Protein AF-A0A060WEJ7-F1 (afdb_monomer_lite)

Secondary structure (DSSP, 8-state):
---------------------PPPP-EEEEEE-TEEEEETTTTEEEEES-EEESS---SSS-------S----

pLDDT: mean 82.73, std 20.19, range [37.03, 98.44]

Sequence (73 aa):
MFTCCLGCCGDGGTGHLLLKEMPTVQLDTHHMGTDVVIVKSGRRICGTGCCLANAPLHQNKSYFELKIQSTGK

InterPro domains:
  IPR035766 SPRY domain-containing protein 7 [PTHR20951] (3-72)

Foldseek 3Di:
DDDDDDDDPDDDDPPPPPPPPDPDKAWDPVFWDPQWDADPVRQDIDGDTDTDIPDDPPDPDDDDDDDDPDPDD

Radius of gyration: 24.23 Å; chains: 1; bounding box: 39×54×65 Å

Organism: Oncorhynchus mykiss (NCBI:txid8022)

Structure (mmCIF, N/CA/C/O backbone):
data_AF-A0A060WEJ7-F1
#
_entry.id   AF-A0A060WEJ7-F1
#
loop_
_atom_site.group_PDB
_atom_site.id
_atom_site.type_symbol
_atom_site.label_atom_id
_atom_site.label_alt_id
_atom_site.label_comp_id
_atom_site.label_asym_id
_atom_site.label_entity_id
_atom_site.label_seq_id
_atom_site.pdbx_PDB_ins_code
_atom_site.Cartn_x
_atom_site.Cartn_y
_atom_site.Cartn_z
_atom_site.occupancy
_atom_site.B_iso_or_equiv
_atom_site.auth_seq_id
_atom_site.auth_comp_id
_atom_site.auth_asym_id
_atom_site.auth_atom_id
_atom_site.pdbx_PDB_model_num
ATOM 1 N N . MET A 1 1 ? 24.492 40.158 -47.506 1.00 41.03 1 MET A N 1
ATOM 2 C CA . MET A 1 1 ? 25.344 40.049 -46.305 1.00 41.03 1 MET A CA 1
ATOM 3 C C . MET A 1 1 ? 24.813 38.868 -45.499 1.00 41.03 1 MET A C 1
ATOM 5 O O . MET A 1 1 ? 23.651 38.930 -45.128 1.00 41.03 1 MET A O 1
ATOM 9 N N . PHE A 1 2 ? 25.646 37.821 -45.342 1.00 37.03 2 PHE A N 1
ATOM 10 C CA . PHE A 1 2 ? 25.429 36.519 -44.656 1.00 37.03 2 PHE A CA 1
ATOM 11 C C . PHE A 1 2 ? 24.432 35.567 -45.360 1.00 37.03 2 PHE A C 1
ATOM 13 O O . PHE A 1 2 ? 23.269 35.907 -45.494 1.00 37.03 2 PHE A O 1
ATOM 20 N N . THR A 1 3 ? 24.778 34.405 -45.940 1.00 51.16 3 THR A N 1
ATOM 21 C CA . THR A 1 3 ? 25.741 33.334 -45.589 1.00 51.16 3 THR A CA 1
ATOM 22 C C . THR A 1 3 ? 25.629 32.880 -44.139 1.00 51.16 3 THR A C 1
ATOM 24 O O . THR A 1 3 ? 26.244 33.474 -43.262 1.00 51.16 3 THR A O 1
ATOM 27 N N . CYS A 1 4 ? 24.918 31.772 -43.926 1.00 42.81 4 CYS A N 1
ATOM 28 C CA . CYS A 1 4 ? 25.531 30.549 -43.403 1.00 42.81 4 CYS A CA 1
ATOM 29 C C . CYS A 1 4 ? 24.632 29.335 -43.686 1.00 42.81 4 CYS A C 1
ATOM 31 O O . CYS A 1 4 ? 23.592 29.104 -43.080 1.00 42.81 4 CYS A O 1
ATOM 33 N N . CYS A 1 5 ? 25.070 28.559 -44.667 1.00 63.09 5 CYS A N 1
ATOM 34 C CA . CYS A 1 5 ? 24.674 27.185 -44.887 1.00 63.09 5 CYS A CA 1
ATOM 35 C C . CYS A 1 5 ? 24.991 26.358 -43.633 1.00 63.09 5 CYS A C 1
ATOM 37 O O . CYS A 1 5 ? 26.138 26.368 -43.203 1.00 63.09 5 CYS A O 1
ATOM 39 N N . LEU A 1 6 ? 24.018 25.617 -43.110 1.00 51.06 6 LEU A N 1
ATOM 40 C CA . LEU A 1 6 ? 24.185 24.372 -42.346 1.00 51.06 6 LEU A CA 1
ATOM 41 C C . LEU A 1 6 ? 22.792 23.709 -42.400 1.00 51.06 6 LEU A C 1
ATOM 43 O O . LEU A 1 6 ? 21.868 24.148 -41.731 1.00 51.06 6 LEU A O 1
ATOM 47 N N . GLY A 1 7 ? 22.493 22.841 -43.372 1.00 50.94 7 GLY A N 1
ATOM 48 C CA . GLY A 1 7 ? 22.833 21.419 -43.256 1.00 50.94 7 GLY A CA 1
ATOM 49 C C . GLY A 1 7 ? 22.163 20.871 -41.990 1.00 50.94 7 GLY A C 1
ATOM 50 O O . GLY A 1 7 ? 22.693 21.065 -40.909 1.00 50.94 7 GLY A O 1
ATOM 51 N N . CYS A 1 8 ? 20.962 20.298 -42.022 1.00 43.75 8 CYS A N 1
ATOM 52 C CA . CYS A 1 8 ? 20.623 19.094 -42.767 1.00 43.75 8 CYS A CA 1
ATOM 53 C C . CYS A 1 8 ? 19.125 19.066 -43.102 1.00 43.75 8 CYS A C 1
ATOM 55 O O . CYS A 1 8 ? 18.281 19.115 -42.209 1.00 43.75 8 CYS A O 1
ATOM 57 N N . CYS A 1 9 ? 18.798 18.891 -44.383 1.00 55.31 9 CYS A N 1
ATOM 58 C CA . CYS A 1 9 ? 17.565 18.205 -44.746 1.00 55.31 9 CYS A CA 1
ATOM 59 C C . CYS A 1 9 ? 17.710 16.758 -44.260 1.00 55.31 9 CYS A C 1
ATOM 61 O O . CYS A 1 9 ? 18.550 16.021 -44.770 1.00 55.31 9 CYS A O 1
ATOM 63 N N . GLY A 1 10 ? 16.939 16.385 -43.246 1.00 45.47 10 GLY A N 1
ATOM 64 C CA . GLY A 1 10 ? 16.864 15.030 -42.726 1.00 45.47 10 GLY A CA 1
ATOM 65 C C . G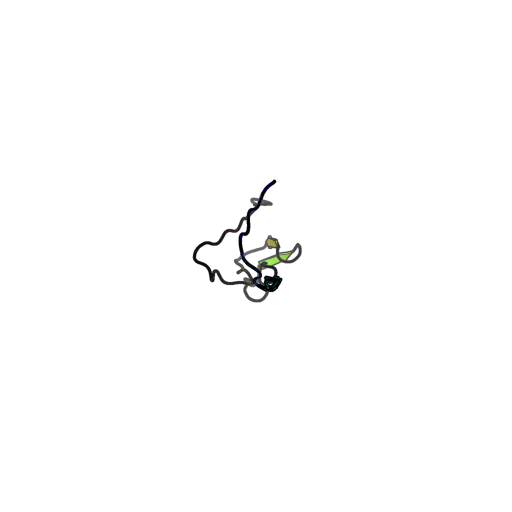LY A 1 10 ? 15.457 14.792 -42.216 1.00 45.47 10 GLY A C 1
ATOM 66 O O . GLY A 1 10 ? 15.155 15.090 -41.066 1.00 45.47 10 GLY A O 1
ATOM 67 N N . ASP A 1 11 ? 14.608 14.318 -43.120 1.00 53.88 11 ASP A N 1
ATOM 68 C CA . ASP A 1 11 ? 13.349 13.643 -42.833 1.00 53.88 11 ASP A CA 1
ATOM 69 C C . ASP A 1 11 ? 13.535 12.680 -41.645 1.00 53.88 11 ASP A C 1
ATOM 71 O O . ASP A 1 11 ? 14.315 11.731 -41.706 1.00 53.88 11 ASP A O 1
ATOM 75 N N . GLY A 1 12 ? 12.899 12.985 -40.519 1.00 52.56 12 GLY A N 1
ATOM 76 C CA . GLY A 1 12 ? 13.029 12.226 -39.282 1.00 52.56 12 GLY A CA 1
ATOM 77 C C . GLY A 1 12 ? 11.696 12.278 -38.571 1.00 52.56 12 GLY A C 1
ATOM 78 O O . GLY A 1 12 ? 11.433 13.215 -37.823 1.00 52.56 12 GLY A O 1
ATOM 79 N N . GLY A 1 13 ? 10.836 11.318 -38.914 1.00 51.59 13 GLY A N 1
ATOM 80 C CA . GLY A 1 13 ? 9.411 11.318 -38.624 1.00 51.59 13 GLY A CA 1
ATOM 81 C C . GLY A 1 13 ? 9.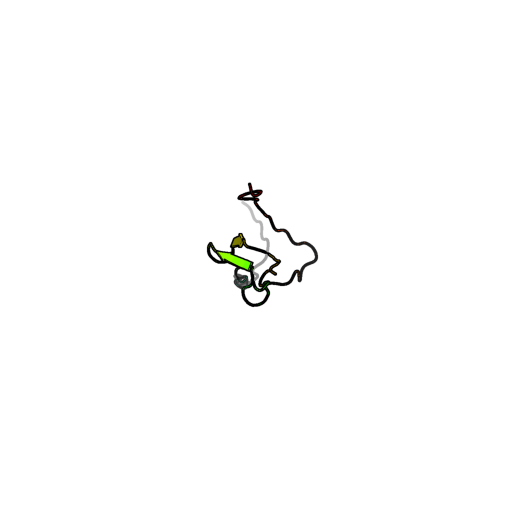041 11.776 -37.216 1.00 51.59 13 GLY A C 1
ATOM 82 O O . GLY A 1 13 ? 9.693 11.451 -36.224 1.00 51.59 13 GLY A O 1
ATOM 83 N N . THR A 1 14 ? 7.912 12.476 -37.136 1.00 50.25 14 THR A N 1
ATOM 84 C CA . THR A 1 14 ? 7.147 12.698 -35.909 1.00 50.25 14 THR A CA 1
ATOM 85 C C . THR A 1 14 ? 6.603 11.359 -35.400 1.00 50.25 14 THR A C 1
ATOM 87 O O . THR A 1 14 ? 5.404 11.092 -35.429 1.00 50.25 14 THR A O 1
ATOM 90 N N . GLY A 1 15 ? 7.493 10.472 -34.967 1.00 55.50 15 GLY A N 1
ATOM 91 C CA . GLY A 1 15 ? 7.152 9.290 -34.205 1.00 55.50 15 GLY A CA 1
ATOM 92 C C . GLY A 1 15 ? 6.815 9.736 -32.794 1.00 55.50 15 GLY A C 1
ATOM 93 O O . GLY A 1 15 ? 7.654 9.649 -31.902 1.00 55.50 15 GLY A O 1
ATOM 94 N N . HIS A 1 16 ? 5.593 10.226 -32.576 1.00 56.12 16 HIS A N 1
ATOM 95 C CA . HIS A 1 16 ? 5.017 10.153 -31.240 1.00 56.12 16 HIS A CA 1
ATOM 96 C C . HIS A 1 16 ? 5.013 8.668 -30.872 1.00 56.12 16 HIS A C 1
ATOM 98 O O . HIS A 1 16 ? 4.187 7.902 -31.367 1.00 56.12 16 HIS A O 1
ATOM 104 N N . LEU A 1 17 ? 5.980 8.242 -30.053 1.00 58.28 17 LEU A N 1
ATOM 105 C CA . LEU A 1 17 ? 5.900 6.962 -29.367 1.00 58.28 17 LEU A CA 1
ATOM 106 C C . LEU A 1 17 ? 4.570 6.980 -28.620 1.00 58.28 17 LEU A C 1
ATOM 108 O O . LEU A 1 17 ? 4.398 7.756 -27.679 1.00 58.28 17 LEU A O 1
ATOM 112 N N . LEU A 1 18 ? 3.620 6.162 -29.075 1.00 57.59 18 LEU A N 1
ATOM 113 C CA . LEU A 1 18 ? 2.419 5.868 -28.316 1.00 57.59 18 LEU A CA 1
ATOM 114 C C . LEU A 1 18 ? 2.913 5.249 -27.010 1.00 57.59 18 LEU A C 1
ATOM 116 O O . LEU A 1 18 ? 3.302 4.080 -26.982 1.00 57.59 18 LEU A O 1
ATOM 120 N N . LEU A 1 19 ? 2.990 6.056 -25.949 1.00 63.25 19 LEU A N 1
ATOM 121 C CA . LEU A 1 19 ? 3.235 5.543 -24.613 1.00 63.25 19 LEU A CA 1
ATOM 122 C C . LEU A 1 19 ? 2.142 4.509 -24.387 1.00 63.25 19 LEU A C 1
ATOM 124 O O . LEU A 1 19 ? 0.963 4.858 -24.358 1.00 63.25 19 LEU A O 1
ATOM 128 N N . LYS A 1 20 ? 2.536 3.232 -24.327 1.00 65.88 20 LYS A N 1
ATOM 129 C CA . LYS A 1 20 ? 1.628 2.138 -24.004 1.00 65.88 20 LYS A CA 1
ATOM 130 C C . LYS A 1 20 ? 0.868 2.573 -22.762 1.00 65.88 20 LYS A C 1
ATOM 132 O O . LYS A 1 20 ? 1.501 2.819 -21.735 1.00 65.88 20 LYS A O 1
ATOM 137 N N . GLU A 1 21 ? -0.448 2.714 -22.890 1.00 69.31 21 GLU A N 1
ATOM 138 C CA . GLU A 1 21 ? -1.302 3.083 -21.772 1.00 69.31 21 GLU A CA 1
ATOM 139 C C . GLU A 1 21 ? -1.001 2.109 -20.634 1.00 69.31 21 GLU A C 1
ATOM 141 O O . GLU A 1 21 ? -1.159 0.890 -20.769 1.00 69.31 21 GLU A O 1
ATOM 146 N N . MET A 1 22 ? -0.413 2.634 -19.560 1.00 72.12 22 MET A N 1
ATOM 147 C CA . MET A 1 22 ? -0.060 1.806 -18.424 1.00 72.12 22 MET A CA 1
ATOM 148 C C . MET A 1 22 ? -1.359 1.479 -17.692 1.00 72.12 22 MET A C 1
ATOM 150 O O . M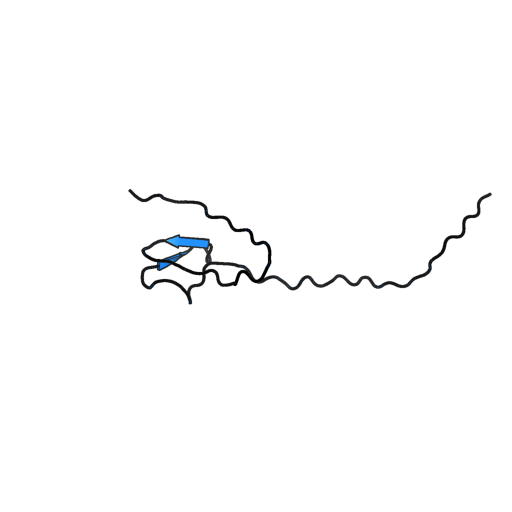ET A 1 22 ? -2.109 2.400 -17.359 1.00 72.12 22 MET A O 1
ATOM 154 N N . PRO A 1 23 ? -1.650 0.191 -17.448 1.00 78.25 23 PRO A N 1
ATOM 155 C CA . PRO A 1 23 ? -2.861 -0.184 -16.744 1.00 78.25 23 PRO A CA 1
ATOM 156 C C . PRO A 1 23 ? -2.865 0.457 -15.356 1.00 78.25 23 PRO A C 1
ATOM 158 O O . PRO A 1 23 ? -1.822 0.600 -14.712 1.00 78.25 23 PRO A O 1
ATOM 161 N N . THR A 1 24 ? -4.052 0.840 -14.891 1.00 92.12 24 THR A N 1
ATOM 162 C CA . THR A 1 24 ? -4.203 1.410 -13.551 1.00 92.12 24 THR A CA 1
ATOM 163 C C . THR A 1 24 ? -3.791 0.368 -12.510 1.00 92.12 24 THR A C 1
ATOM 165 O O . THR A 1 24 ? -4.394 -0.706 -12.422 1.00 92.12 24 THR A O 1
ATOM 168 N N . VAL A 1 25 ? -2.762 0.693 -11.724 1.00 95.75 25 VAL A N 1
ATOM 169 C CA . VAL A 1 25 ? -2.306 -0.142 -10.609 1.00 95.75 25 VAL A CA 1
ATOM 170 C C . VAL A 1 25 ? -3.213 0.098 -9.404 1.00 95.75 25 VAL A C 1
ATOM 172 O O . VAL A 1 25 ? -3.369 1.232 -8.949 1.00 95.75 25 VAL A O 1
ATOM 175 N N . GLN A 1 26 ? -3.820 -0.968 -8.895 1.00 97.44 26 GLN A N 1
ATO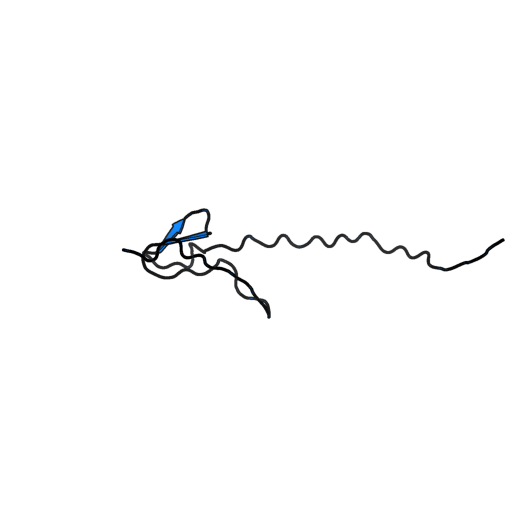M 176 C CA . GLN A 1 26 ? -4.772 -0.939 -7.785 1.00 97.44 26 GLN A CA 1
ATOM 177 C C . GLN A 1 26 ? -4.720 -2.246 -6.986 1.00 97.44 26 GLN A C 1
ATOM 179 O O . GLN A 1 26 ? -4.073 -3.207 -7.401 1.00 97.44 26 GLN A O 1
ATOM 184 N N . LEU A 1 27 ? -5.405 -2.288 -5.844 1.00 98.31 27 LEU A N 1
ATOM 185 C CA . LEU A 1 27 ? -5.567 -3.508 -5.051 1.00 98.31 27 LEU A CA 1
ATOM 186 C C . LEU A 1 27 ? -6.341 -4.576 -5.842 1.00 98.31 27 LEU A C 1
ATOM 188 O O . LEU A 1 27 ? -7.352 -4.268 -6.478 1.00 98.31 27 LEU A O 1
ATOM 192 N N . ASP A 1 28 ? -5.862 -5.817 -5.793 1.00 97.62 28 ASP A N 1
ATOM 193 C CA . ASP A 1 28 ? -6.371 -6.947 -6.565 1.00 97.62 28 ASP A CA 1
ATOM 194 C C . ASP A 1 28 ? -7.345 -7.807 -5.749 1.00 97.62 28 ASP A C 1
ATOM 196 O O . ASP A 1 28 ? -6.981 -8.437 -4.754 1.00 97.62 28 ASP A O 1
ATOM 200 N N . THR A 1 29 ? -8.593 -7.873 -6.209 1.00 97.19 29 THR A N 1
ATOM 201 C CA . THR A 1 29 ? -9.657 -8.678 -5.595 1.00 97.19 29 THR A CA 1
ATOM 202 C C . THR A 1 29 ? -9.494 -10.181 -5.820 1.00 97.19 29 THR A C 1
ATOM 204 O O . THR A 1 29 ? -10.134 -10.959 -5.121 1.00 97.19 29 THR A O 1
ATOM 207 N N . HIS A 1 30 ? -8.663 -10.610 -6.776 1.00 97.75 30 HIS A N 1
ATOM 208 C CA . HIS A 1 30 ? -8.344 -12.026 -6.986 1.00 97.75 30 HIS A CA 1
ATOM 209 C C . HIS A 1 30 ? -7.252 -12.527 -6.035 1.00 97.75 30 HIS A C 1
ATOM 211 O O . HIS A 1 30 ? -7.154 -13.726 -5.787 1.00 97.75 30 HIS A O 1
ATOM 217 N N . HIS A 1 31 ? -6.458 -11.610 -5.476 1.00 98.00 31 HIS A N 1
ATOM 218 C CA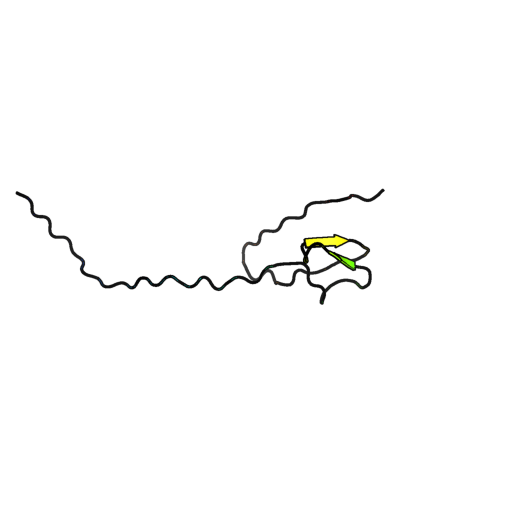 . HIS A 1 31 ? -5.330 -11.908 -4.599 1.00 98.00 31 HIS A CA 1
ATOM 219 C C . HIS A 1 31 ? -5.460 -11.144 -3.272 1.00 98.00 31 HIS A C 1
ATOM 221 O O . HIS A 1 31 ? -4.606 -10.332 -2.903 1.00 98.00 31 HIS A O 1
ATOM 227 N N . MET A 1 32 ? -6.551 -11.410 -2.548 1.00 98.44 32 MET A N 1
ATOM 228 C CA . MET A 1 32 ? -6.830 -10.856 -1.221 1.00 98.44 32 MET A CA 1
ATOM 229 C C . MET A 1 32 ? -7.267 -11.945 -0.233 1.00 98.44 32 MET A C 1
ATOM 231 O O . MET A 1 32 ? -7.781 -12.987 -0.634 1.00 98.44 32 MET A O 1
ATOM 235 N N . GLY A 1 33 ? -7.057 -11.706 1.063 1.00 98.31 33 GLY A N 1
ATOM 236 C CA . GLY A 1 33 ? -7.556 -12.586 2.121 1.00 98.31 33 GLY A CA 1
ATOM 237 C C . GLY A 1 33 ? -9.087 -12.637 2.177 1.00 98.31 33 GLY A C 1
ATOM 238 O O . GLY A 1 33 ? -9.758 -11.691 1.770 1.00 98.31 33 GLY A O 1
ATOM 239 N N . THR A 1 34 ? -9.636 -13.725 2.721 1.00 97.88 34 THR A N 1
ATOM 240 C CA . THR A 1 34 ? -11.088 -13.971 2.789 1.00 97.88 34 THR A CA 1
ATOM 241 C C . THR A 1 34 ? -11.858 -12.843 3.477 1.00 97.88 34 THR A C 1
ATOM 243 O O . THR A 1 34 ? -12.908 -12.436 2.990 1.00 97.88 34 THR A O 1
ATOM 246 N N . ASP A 1 35 ? -11.303 -12.298 4.562 1.00 98.12 35 ASP A N 1
ATOM 247 C CA . ASP A 1 35 ? -11.935 -11.245 5.370 1.00 98.12 35 ASP A CA 1
ATOM 248 C C . ASP A 1 35 ? -11.427 -9.835 5.013 1.00 98.12 35 ASP A C 1
ATOM 250 O O . ASP A 1 35 ? -11.571 -8.881 5.786 1.00 98.12 35 ASP A O 1
ATOM 254 N N . VAL A 1 36 ? -10.806 -9.686 3.838 1.00 98.31 36 VAL A N 1
ATOM 255 C CA . VAL A 1 36 ? -10.348 -8.399 3.312 1.00 98.31 36 VAL A CA 1
ATOM 256 C C . VAL A 1 36 ? -11.457 -7.743 2.503 1.00 98.31 36 VAL A C 1
ATOM 258 O O . VAL A 1 36 ? -12.100 -8.358 1.658 1.00 98.31 36 VAL A O 1
ATOM 261 N N . VAL A 1 37 ? -11.640 -6.443 2.722 1.00 98.00 37 VAL A N 1
ATOM 262 C CA . VAL A 1 37 ? -12.607 -5.628 1.990 1.00 98.00 37 VAL A CA 1
ATOM 263 C C . VAL A 1 37 ? -11.872 -4.518 1.247 1.00 98.00 37 VAL A C 1
ATOM 265 O O . VAL A 1 37 ? -11.153 -3.715 1.847 1.00 98.00 37 VAL A O 1
ATOM 268 N N . ILE A 1 38 ? -12.082 -4.453 -0.068 1.00 98.25 38 ILE A N 1
ATOM 269 C CA . ILE A 1 38 ? -11.516 -3.427 -0.947 1.00 98.25 38 ILE A CA 1
ATOM 270 C C . ILE A 1 38 ? -12.625 -2.463 -1.374 1.00 98.25 38 ILE A C 1
ATOM 272 O O . ILE A 1 38 ? -13.653 -2.864 -1.912 1.00 98.25 38 ILE A O 1
ATOM 276 N N . VAL A 1 39 ? -12.410 -1.166 -1.155 1.00 97.12 39 VAL A N 1
ATOM 277 C CA . VAL A 1 39 ? -13.358 -0.093 -1.496 1.00 97.12 39 VAL A CA 1
ATOM 278 C C . VAL A 1 39 ? -12.649 1.061 -2.212 1.00 97.12 39 VAL A C 1
ATOM 280 O O . VAL A 1 39 ? -11.439 1.034 -2.450 1.00 97.12 39 VAL A O 1
ATOM 283 N N . LYS A 1 40 ? -13.401 2.113 -2.563 1.00 96.88 40 LYS A N 1
ATOM 284 C CA . LYS A 1 40 ? -12.884 3.315 -3.249 1.00 96.88 40 LYS A CA 1
ATOM 285 C C . LYS A 1 40 ? -12.131 2.991 -4.549 1.00 96.88 40 LYS A C 1
ATOM 287 O O . LYS A 1 40 ? -11.058 3.547 -4.794 1.00 96.88 40 LYS A O 1
ATOM 292 N N . SER A 1 41 ? -12.712 2.106 -5.362 1.00 96.19 41 SER A N 1
ATOM 293 C CA . SER A 1 41 ? -12.164 1.689 -6.662 1.00 96.19 41 SER A CA 1
ATOM 294 C C . SER A 1 41 ? -10.741 1.138 -6.532 1.00 96.19 41 SER A C 1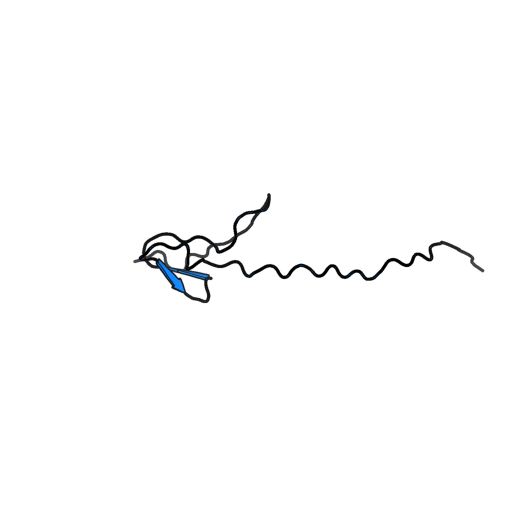
ATOM 296 O O . SER A 1 41 ? -9.814 1.664 -7.134 1.00 96.19 41 SER A O 1
ATOM 298 N N . GLY A 1 42 ? -10.547 0.148 -5.654 1.00 97.00 42 GLY A N 1
ATOM 299 C CA . GLY A 1 42 ? -9.247 -0.513 -5.506 1.00 97.00 42 GLY A CA 1
ATOM 300 C C . GLY A 1 42 ? -8.182 0.288 -4.748 1.00 97.00 42 GLY A C 1
ATOM 301 O O . GLY A 1 42 ? -7.015 -0.083 -4.792 1.00 97.00 42 GLY A O 1
ATOM 302 N N . ARG A 1 43 ? -8.540 1.384 -4.058 1.00 97.56 43 ARG A N 1
ATOM 303 C CA . ARG A 1 43 ? -7.575 2.282 -3.377 1.00 97.56 43 ARG A CA 1
ATOM 304 C C . ARG A 1 43 ? -7.639 2.271 -1.854 1.00 97.56 43 ARG A C 1
ATOM 306 O O . ARG A 1 43 ? -6.863 2.964 -1.200 1.00 97.56 43 ARG A O 1
ATOM 313 N N . ARG A 1 44 ? -8.588 1.548 -1.260 1.00 97.75 44 ARG A N 1
ATOM 314 C CA . ARG A 1 44 ? -8.697 1.417 0.196 1.00 97.75 44 ARG A CA 1
ATOM 315 C C . ARG A 1 44 ? -8.942 -0.035 0.561 1.00 97.75 44 ARG A C 1
ATOM 317 O O . ARG A 1 44 ? -9.864 -0.642 0.033 1.00 97.75 44 ARG A O 1
ATOM 324 N N . ILE A 1 45 ? -8.151 -0.516 1.509 1.00 97.81 45 ILE A N 1
ATOM 325 C CA . ILE A 1 45 ? -8.291 -1.817 2.153 1.00 97.81 45 ILE A CA 1
ATOM 326 C C . ILE A 1 45 ? -8.790 -1.626 3.591 1.00 97.81 45 ILE A C 1
ATOM 328 O O . ILE A 1 45 ? -8.410 -0.661 4.260 1.00 97.81 45 ILE A O 1
ATOM 332 N N . CYS A 1 46 ? -9.654 -2.522 4.053 1.00 96.50 46 CYS A N 1
ATOM 333 C CA . CYS A 1 46 ? -10.046 -2.690 5.452 1.00 96.50 46 CYS A CA 1
ATOM 334 C C . CYS A 1 46 ? -10.411 -4.162 5.720 1.00 96.50 46 CYS A C 1
ATOM 336 O O . CYS A 1 46 ? -10.312 -4.993 4.818 1.00 96.50 46 CYS A O 1
ATOM 338 N N . GLY A 1 47 ? -10.837 -4.485 6.942 1.00 95.81 47 GLY A N 1
ATOM 339 C CA . GLY A 1 47 ? -11.078 -5.868 7.366 1.00 95.81 47 GLY A CA 1
ATOM 340 C C . GLY A 1 47 ? -9.817 -6.513 7.940 1.00 95.81 47 GLY A C 1
ATOM 341 O O . GLY A 1 47 ? -8.963 -5.811 8.490 1.00 95.81 47 GLY A O 1
ATOM 342 N N . THR A 1 48 ? -9.702 -7.834 7.817 1.00 97.25 48 THR A N 1
ATOM 343 C CA . THR A 1 48 ? -8.611 -8.618 8.409 1.00 97.25 48 THR A CA 1
ATOM 344 C C . THR A 1 48 ? -7.895 -9.430 7.335 1.00 97.25 48 THR A C 1
ATOM 346 O O . THR A 1 48 ? -8.478 -10.306 6.706 1.00 97.25 48 THR A O 1
ATOM 349 N N . GLY A 1 49 ? -6.609 -9.140 7.124 1.00 96.81 49 GLY A N 1
ATOM 350 C CA . GLY A 1 49 ? -5.759 -9.863 6.178 1.00 96.81 49 GLY A CA 1
ATOM 351 C C . GLY A 1 49 ? -4.911 -8.945 5.299 1.00 96.81 49 GLY A C 1
ATOM 352 O O . GLY A 1 49 ? -4.684 -7.780 5.624 1.00 96.81 49 GLY A O 1
ATOM 353 N N . CYS A 1 50 ? -4.443 -9.497 4.178 1.00 97.38 50 CYS A N 1
ATOM 354 C CA . CYS A 1 50 ? -3.544 -8.842 3.227 1.00 97.38 50 CYS A CA 1
ATOM 355 C C . CYS A 1 50 ? -4.111 -8.898 1.799 1.00 97.38 50 CYS A C 1
ATOM 357 O O . CYS A 1 50 ? -4.945 -9.746 1.483 1.00 97.38 50 CYS A O 1
ATOM 359 N N . CYS A 1 51 ? -3.631 -8.018 0.924 1.00 98.19 51 CYS A N 1
ATOM 360 C CA . CYS A 1 51 ? -3.987 -7.975 -0.494 1.00 98.19 51 CYS A CA 1
ATOM 361 C C . CYS A 1 51 ? -2.761 -7.571 -1.322 1.00 98.19 51 CYS A C 1
ATOM 363 O O . CYS A 1 51 ? -1.934 -6.787 -0.850 1.00 98.19 51 CYS A O 1
ATOM 365 N N . LEU A 1 52 ? -2.646 -8.110 -2.535 1.00 98.25 52 LEU A N 1
ATOM 366 C CA . LEU A 1 52 ? -1.643 -7.705 -3.520 1.00 98.25 52 LEU A CA 1
ATOM 367 C C . LEU A 1 52 ? -2.173 -6.594 -4.434 1.00 98.25 52 LEU A C 1
ATOM 369 O O . LEU A 1 52 ? -3.376 -6.406 -4.585 1.00 98.25 52 LEU A O 1
ATOM 373 N N . ALA A 1 53 ? -1.267 -5.860 -5.077 1.00 97.25 53 ALA A N 1
ATOM 374 C CA . ALA A 1 53 ? -1.636 -5.037 -6.223 1.00 97.25 53 ALA A CA 1
ATOM 375 C C . ALA A 1 53 ? -1.782 -5.912 -7.481 1.00 97.25 53 ALA A C 1
ATOM 377 O O . ALA A 1 53 ? -1.144 -6.956 -7.596 1.00 97.25 53 ALA A O 1
ATOM 378 N N . ASN A 1 54 ? -2.562 -5.450 -8.456 1.00 96.81 54 ASN A N 1
ATOM 379 C CA . ASN A 1 54 ? -2.802 -6.143 -9.730 1.00 96.81 54 ASN A CA 1
ATOM 380 C C . ASN A 1 54 ? -1.609 -6.102 -10.710 1.00 96.81 54 ASN A C 1
ATOM 382 O O . ASN A 1 54 ? -1.734 -6.544 -11.852 1.00 96.81 54 ASN A O 1
ATOM 386 N N . ALA A 1 55 ? -0.470 -5.540 -10.297 1.00 95.38 55 ALA A N 1
ATOM 387 C CA . ALA A 1 55 ? 0.729 -5.423 -11.112 1.00 95.38 55 ALA A CA 1
ATOM 388 C C . ALA A 1 55 ? 1.984 -5.804 -10.306 1.00 95.38 55 ALA A C 1
ATOM 390 O O . ALA A 1 55 ? 2.143 -5.356 -9.166 1.00 95.38 55 ALA A O 1
ATOM 391 N N . PRO A 1 56 ? 2.903 -6.596 -10.887 1.00 95.12 56 PRO A N 1
ATOM 392 C CA . PRO A 1 56 ? 4.161 -6.942 -10.243 1.00 95.12 56 PRO A CA 1
ATOM 393 C C . PRO A 1 56 ? 5.159 -5.778 -10.296 1.00 95.12 56 PRO A C 1
ATOM 395 O O . PRO A 1 56 ? 5.116 -4.929 -11.189 1.00 95.12 56 PRO A O 1
ATOM 398 N N . LEU A 1 57 ? 6.141 -5.793 -9.394 1.00 95.12 57 LEU A N 1
ATOM 399 C CA . LEU A 1 57 ? 7.292 -4.888 -9.449 1.00 95.12 57 LEU A CA 1
ATOM 400 C C . LEU A 1 57 ? 8.302 -5.365 -10.504 1.00 95.12 57 LEU A C 1
ATOM 402 O O . LEU A 1 57 ? 9.339 -5.937 -10.187 1.00 95.12 57 LEU A O 1
ATOM 406 N N . HIS A 1 58 ? 7.990 -5.141 -11.780 1.00 93.56 58 HIS A N 1
ATOM 407 C CA . HIS A 1 58 ? 8.838 -5.524 -12.915 1.00 93.56 58 HIS A CA 1
ATOM 408 C C . HIS A 1 58 ? 9.789 -4.388 -13.352 1.00 93.56 58 HIS A C 1
ATOM 410 O O . HIS A 1 58 ? 10.003 -4.166 -14.543 1.00 93.56 58 HIS A O 1
ATOM 416 N N . GLN A 1 59 ? 10.313 -3.613 -12.393 1.00 90.81 59 GLN A N 1
ATOM 417 C CA . GLN A 1 59 ? 11.249 -2.504 -12.625 1.00 90.81 59 GLN A CA 1
ATOM 418 C C . GLN A 1 59 ? 12.267 -2.379 -11.485 1.00 90.81 59 GLN A C 1
ATOM 420 O O . GLN A 1 59 ? 11.956 -2.660 -10.330 1.00 90.81 59 GLN A O 1
ATOM 425 N N . ASN A 1 60 ? 13.469 -1.880 -11.799 1.00 95.62 60 ASN A N 1
ATOM 426 C CA . ASN A 1 60 ? 14.571 -1.712 -10.835 1.00 95.62 60 ASN A CA 1
ATOM 427 C C . ASN A 1 60 ? 14.259 -0.719 -9.708 1.00 95.62 60 ASN A C 1
ATOM 429 O O . ASN A 1 60 ? 14.840 -0.795 -8.628 1.00 95.62 60 ASN A O 1
ATOM 433 N N . LYS A 1 61 ? 13.390 0.258 -9.980 1.00 95.25 61 LYS A N 1
ATOM 434 C CA . LYS A 1 61 ? 12.956 1.270 -9.019 1.00 95.25 61 LYS A CA 1
ATOM 435 C C . LYS A 1 61 ? 11.450 1.403 -9.134 1.00 95.25 61 LYS A C 1
ATOM 437 O O . LYS A 1 61 ? 10.939 1.624 -10.226 1.00 95.25 61 LYS A O 1
ATOM 442 N N . SER A 1 62 ? 10.766 1.260 -8.009 1.00 92.69 62 SER A N 1
ATOM 443 C CA . SER A 1 62 ? 9.314 1.366 -7.913 1.00 92.69 62 SER A CA 1
ATOM 444 C C . SER A 1 62 ? 8.960 2.260 -6.734 1.00 92.69 62 SER A C 1
ATOM 446 O O . SER A 1 62 ? 9.660 2.252 -5.723 1.00 92.69 62 SER A O 1
ATOM 448 N N . TYR A 1 63 ? 7.885 3.031 -6.870 1.00 95.44 63 TYR A N 1
ATOM 449 C CA . TYR A 1 63 ? 7.397 3.940 -5.840 1.00 95.44 63 TYR A CA 1
ATOM 450 C C . TYR A 1 63 ? 5.906 3.708 -5.612 1.00 95.44 63 TYR A C 1
ATOM 452 O O . TYR A 1 63 ? 5.146 3.577 -6.570 1.00 95.44 63 TYR A O 1
ATOM 460 N N . PHE A 1 64 ? 5.497 3.664 -4.350 1.00 96.12 64 PHE A N 1
ATOM 461 C CA . PHE A 1 64 ? 4.103 3.581 -3.937 1.00 96.12 64 PHE A CA 1
ATOM 462 C C . PHE A 1 64 ? 3.944 4.225 -2.561 1.00 96.12 64 PHE A C 1
ATOM 464 O O . PHE A 1 64 ? 4.887 4.286 -1.774 1.00 96.12 64 PHE A O 1
ATOM 471 N N . GLU A 1 65 ? 2.735 4.687 -2.267 1.00 97.81 65 GLU A N 1
ATOM 472 C CA . GLU A 1 65 ? 2.408 5.349 -1.009 1.00 97.81 65 GLU A CA 1
ATOM 473 C C . GLU A 1 65 ? 1.223 4.667 -0.340 1.00 97.81 65 GLU A C 1
ATOM 475 O O . GLU A 1 65 ? 0.293 4.197 -0.999 1.00 97.81 65 GLU A O 1
ATOM 480 N N . LEU A 1 66 ? 1.225 4.679 0.991 1.00 96.75 66 LEU A N 1
ATOM 481 C CA . LEU A 1 66 ? 0.079 4.286 1.793 1.00 96.75 66 LEU A CA 1
ATOM 482 C C . LEU A 1 66 ? -0.251 5.408 2.769 1.00 96.75 66 LEU A C 1
ATOM 484 O O . LEU A 1 66 ? 0.612 5.906 3.488 1.00 96.75 66 LEU A O 1
ATOM 488 N N . LYS A 1 67 ? -1.531 5.775 2.828 1.00 97.50 67 LYS A N 1
ATOM 489 C CA . LYS A 1 67 ? -2.045 6.725 3.813 1.00 97.50 67 LYS A CA 1
ATOM 490 C C . LYS A 1 67 ? -2.937 6.000 4.804 1.00 97.50 67 LYS A C 1
ATOM 492 O O . LYS A 1 67 ? -4.006 5.515 4.428 1.00 97.50 67 LYS A O 1
ATOM 497 N N . ILE A 1 68 ? -2.543 6.000 6.074 1.00 96.88 68 ILE A N 1
ATOM 498 C CA . ILE A 1 68 ? -3.364 5.463 7.161 1.00 96.88 68 ILE A CA 1
ATOM 499 C C . ILE A 1 68 ? -4.599 6.354 7.325 1.00 96.88 68 ILE A C 1
ATOM 501 O O . ILE A 1 68 ? -4.493 7.560 7.535 1.00 96.88 68 ILE A O 1
ATOM 505 N N . GLN A 1 69 ? -5.783 5.761 7.175 1.00 96.69 69 GLN A N 1
ATOM 506 C CA . GLN A 1 69 ? -7.064 6.471 7.294 1.00 96.69 69 GLN A CA 1
ATOM 507 C C . GLN A 1 69 ? -7.687 6.318 8.685 1.00 96.69 69 GLN A C 1
ATOM 509 O O . GLN A 1 69 ? -8.474 7.164 9.094 1.00 96.69 69 GLN A O 1
ATOM 514 N N . SER A 1 70 ? -7.362 5.233 9.388 1.00 95.31 70 SER A N 1
ATOM 515 C CA . SER A 1 70 ? -7.784 4.945 10.758 1.00 95.31 70 SER A CA 1
ATOM 516 C C . SER A 1 70 ? -6.795 3.948 11.364 1.00 95.31 70 SER A C 1
ATOM 518 O O . SER A 1 70 ? -6.413 2.995 10.688 1.00 95.31 70 SER A O 1
ATOM 520 N N . THR A 1 71 ? -6.375 4.175 12.608 1.00 90.50 71 THR A N 1
ATOM 521 C CA . THR A 1 71 ? -5.481 3.289 13.377 1.00 90.50 71 THR A CA 1
ATOM 522 C C . THR A 1 71 ? -6.250 2.314 14.278 1.00 90.50 71 THR A C 1
ATOM 524 O O . THR A 1 71 ? -5.648 1.692 15.145 1.00 90.50 71 THR A O 1
ATOM 527 N N . GLY A 1 72 ? -7.570 2.188 14.093 1.00 81.44 72 GLY A N 1
ATOM 528 C CA . GLY A 1 72 ? -8.453 1.475 15.020 1.00 81.44 72 GLY A CA 1
ATOM 529 C C . GLY A 1 72 ? -8.934 2.354 16.180 1.00 81.44 72 GLY A C 1
ATOM 530 O O . GLY A 1 72 ? -8.652 3.555 16.218 1.00 81.44 72 GLY A O 1
ATOM 531 N N . LYS A 1 73 ? -9.706 1.754 17.088 1.00 59.06 73 LYS A N 1
ATOM 532 C CA . LYS A 1 73 ? -10.080 2.307 18.394 1.00 59.06 73 LYS A CA 1
ATOM 533 C C . LYS A 1 73 ? -9.580 1.382 19.487 1.00 59.06 73 LYS A C 1
ATOM 535 O O . LYS A 1 73 ? -9.581 0.160 19.223 1.00 59.06 73 LYS A O 1
#